Protein AF-A0A239NWM0-F1 (afdb_monomer_lite)

pLDDT: mean 73.83, std 16.3, range [35.5, 92.94]

Foldseek 3Di:
DDDDDPPPPPPDPPPPPPPVLPQQDPLVLLVVLLVLLVVLVVLLVVCLPPDDSVVVLCVPAVPPPPHQLLSVCVSLLSNLVSLLSNLSSVLNVLSPDDDDPVSVVSNVVSVVVSVVSVVVSVCCSPVPDDPVSDRPVVVVVCVVVVPDDD

Radius of gyration: 25.1 Å; chains: 1; bounding box: 92×26×49 Å

Secondary structure (DSSP, 8-state):
-----S--S-S-----------PPPPHHHHHHHHHHHHHHHHHHHHHHS-SHHHHHHIIIIIS-TTS-HHHHTHHHHHHHHHHHHHHHHHHHHHTTSPP-HHHHHHHHHHHHHHHHHHHHHHHHHHH---TTTS-HHHHHHHHHTT----

Organism: NCBI:txid240840

Structure (mmCIF, N/CA/C/O backbone):
data_AF-A0A239NWM0-F1
#
_entry.id   AF-A0A239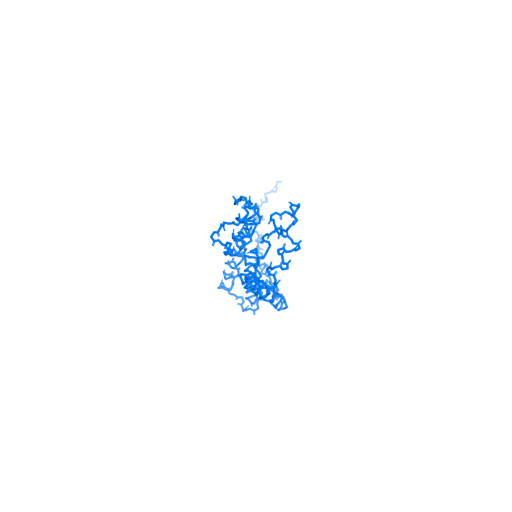NWM0-F1
#
loop_
_atom_site.group_PDB
_atom_site.id
_atom_site.type_symbol
_atom_site.label_atom_id
_atom_site.label_alt_id
_atom_site.label_comp_id
_atom_site.label_asym_id
_atom_site.label_entity_id
_atom_site.label_seq_id
_atom_site.pdbx_PDB_ins_code
_atom_site.Cartn_x
_atom_site.Cartn_y
_atom_site.Cartn_z
_atom_site.occupancy
_atom_site.B_iso_or_equiv
_atom_site.auth_seq_id
_atom_site.auth_comp_id
_atom_site.auth_asym_id
_atom_site.auth_atom_id
_atom_site.pdbx_PDB_model_num
ATOM 1 N N . MET A 1 1 ? 73.364 5.037 -11.364 1.00 39.75 1 MET A N 1
ATOM 2 C CA . MET A 1 1 ? 72.393 6.154 -11.326 1.00 39.75 1 MET A CA 1
ATOM 3 C C . MET A 1 1 ? 71.439 5.997 -12.499 1.00 39.75 1 MET A C 1
ATOM 5 O O . MET A 1 1 ? 71.792 6.365 -13.610 1.00 39.75 1 MET A O 1
ATOM 9 N N . ALA A 1 2 ? 70.279 5.381 -12.274 1.00 39.62 2 ALA A N 1
ATOM 10 C CA . ALA A 1 2 ? 69.243 5.229 -13.292 1.00 39.62 2 ALA A CA 1
ATOM 11 C C . ALA A 1 2 ? 68.194 6.334 -13.094 1.00 39.62 2 ALA A C 1
ATOM 13 O O . ALA A 1 2 ? 67.563 6.397 -12.042 1.00 39.62 2 ALA A O 1
ATOM 14 N N . LYS A 1 3 ? 68.034 7.222 -14.081 1.00 47.84 3 LYS A N 1
ATOM 15 C CA . LYS A 1 3 ? 66.856 8.091 -14.203 1.00 47.84 3 LYS A CA 1
ATOM 16 C C . LYS A 1 3 ? 65.773 7.274 -14.908 1.00 47.84 3 LYS A C 1
ATOM 18 O O . LYS A 1 3 ? 65.900 7.018 -16.100 1.00 47.84 3 LYS A O 1
ATOM 23 N N . MET A 1 4 ? 64.743 6.851 -14.180 1.00 41.31 4 MET A N 1
ATOM 24 C CA . MET A 1 4 ? 63.509 6.343 -14.785 1.00 41.31 4 MET A CA 1
ATOM 25 C C . MET A 1 4 ? 62.597 7.528 -15.139 1.00 41.31 4 MET A C 1
ATOM 27 O O . MET A 1 4 ? 62.415 8.408 -14.293 1.00 41.31 4 MET A O 1
ATOM 31 N N . PRO A 1 5 ? 62.036 7.590 -16.359 1.00 44.03 5 PRO A N 1
ATOM 32 C CA . PRO A 1 5 ? 61.032 8.581 -16.708 1.00 44.03 5 PRO A CA 1
ATOM 33 C C . PRO A 1 5 ? 59.688 8.226 -16.061 1.00 44.03 5 PRO A C 1
ATOM 35 O O . PRO A 1 5 ? 59.201 7.100 -16.140 1.00 44.03 5 PRO A O 1
ATOM 38 N N . LEU A 1 6 ? 59.097 9.233 -15.426 1.00 43.75 6 LEU A N 1
ATOM 39 C CA . LEU A 1 6 ? 57.824 9.235 -14.708 1.00 43.75 6 LEU A CA 1
ATOM 40 C C . LEU A 1 6 ? 56.650 9.230 -15.709 1.00 43.75 6 LEU A C 1
ATOM 42 O O . LEU A 1 6 ? 55.854 10.157 -15.762 1.00 43.75 6 LEU A O 1
ATOM 46 N N . SER A 1 7 ? 56.597 8.209 -16.568 1.00 44.47 7 SER A N 1
ATOM 47 C CA . SER A 1 7 ? 55.619 8.071 -17.661 1.00 44.47 7 SER A CA 1
ATOM 48 C C . SER A 1 7 ? 54.833 6.759 -17.561 1.00 44.47 7 SER A C 1
ATOM 50 O O . SER A 1 7 ? 54.514 6.136 -18.570 1.00 44.47 7 SER A O 1
ATOM 52 N N . ALA A 1 8 ? 54.546 6.324 -16.332 1.00 41.75 8 ALA A N 1
ATOM 53 C CA . ALA A 1 8 ? 53.808 5.091 -16.047 1.00 41.75 8 ALA A CA 1
ATOM 54 C C . ALA A 1 8 ? 52.564 5.301 -15.158 1.00 41.75 8 ALA A C 1
ATOM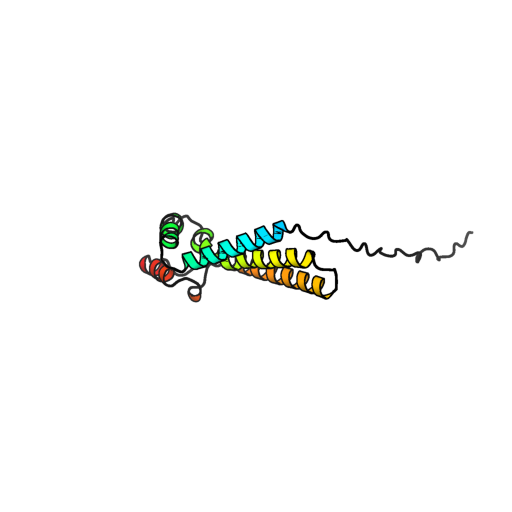 56 O O . ALA A 1 8 ? 52.012 4.326 -14.670 1.00 41.75 8 ALA A O 1
ATOM 57 N N . CYS A 1 9 ? 52.101 6.542 -14.951 1.00 40.25 9 CYS A N 1
ATOM 58 C CA . CYS A 1 9 ? 50.900 6.819 -14.138 1.00 40.25 9 CYS A CA 1
ATOM 59 C C . CYS A 1 9 ? 49.647 7.202 -14.946 1.00 40.25 9 CYS A C 1
ATOM 61 O O . CYS A 1 9 ? 48.659 7.613 -14.354 1.00 40.25 9 CYS A O 1
ATOM 63 N N . LEU A 1 10 ? 49.666 7.094 -16.277 1.00 45.41 10 LEU A N 1
ATOM 64 C CA . LEU A 1 10 ? 48.493 7.379 -17.120 1.00 45.41 10 LEU A CA 1
ATOM 65 C C . LEU A 1 10 ? 48.278 6.296 -18.187 1.00 45.41 10 LEU A C 1
ATOM 67 O O . LEU A 1 10 ? 47.866 6.585 -19.306 1.00 45.41 10 LEU A O 1
ATOM 71 N N . ALA A 1 11 ? 48.585 5.041 -17.854 1.00 37.97 11 ALA A N 1
ATOM 72 C CA . ALA A 1 11 ? 48.067 3.915 -18.618 1.00 37.97 11 ALA A CA 1
ATOM 73 C C . ALA A 1 11 ? 46.682 3.604 -18.053 1.00 37.97 11 ALA A C 1
ATOM 75 O O . ALA A 1 11 ? 46.563 3.252 -16.883 1.00 37.97 11 ALA A O 1
ATOM 76 N N . GLY A 1 12 ? 45.672 3.860 -18.881 1.00 42.06 12 GLY A N 1
ATOM 77 C CA . GLY A 1 12 ? 44.262 3.815 -18.543 1.00 42.06 12 GLY A CA 1
ATOM 78 C C . GLY A 1 12 ? 43.870 2.606 -17.711 1.00 42.06 12 GLY A C 1
ATOM 79 O O . GLY A 1 12 ? 43.889 1.474 -18.180 1.00 42.06 12 GLY A O 1
ATOM 80 N N . GLU A 1 13 ? 43.400 2.895 -16.509 1.00 35.50 13 GLU A N 1
ATOM 81 C CA . GLU A 1 13 ? 42.184 2.256 -16.052 1.00 35.50 13 GLU A CA 1
ATOM 82 C C . GLU A 1 13 ? 41.073 3.007 -16.792 1.00 35.50 13 GLU A C 1
ATOM 84 O O . GLU A 1 13 ? 40.556 4.027 -16.333 1.00 35.50 13 GLU A O 1
ATOM 89 N N . SER A 1 14 ? 40.771 2.570 -18.021 1.00 38.72 14 SER A N 1
ATOM 90 C CA . SER A 1 14 ? 39.379 2.639 -18.430 1.00 38.72 14 SER A CA 1
ATOM 91 C C . SER A 1 14 ? 38.664 1.889 -17.323 1.00 38.72 14 SER A C 1
ATOM 93 O O . SER A 1 14 ? 38.850 0.681 -17.169 1.00 38.72 14 SER A O 1
ATOM 95 N N . VAL A 1 15 ? 37.948 2.633 -16.481 1.00 40.28 15 VAL A N 1
ATOM 96 C CA . VAL A 1 15 ? 36.781 2.078 -15.822 1.00 40.28 15 VAL A CA 1
ATOM 97 C C . VAL A 1 15 ? 35.981 1.567 -17.003 1.00 40.28 15 VAL A C 1
ATOM 99 O O . VAL A 1 15 ? 35.384 2.355 -17.730 1.00 40.28 15 VAL A O 1
ATOM 102 N N . ASP A 1 16 ? 36.157 0.282 -17.310 1.00 35.91 16 ASP A N 1
ATOM 103 C CA . ASP A 1 16 ? 35.197 -0.445 -18.099 1.00 35.91 16 ASP A CA 1
ATOM 104 C C . ASP A 1 16 ? 33.906 -0.139 -17.363 1.00 35.91 16 ASP A C 1
ATOM 106 O O . ASP A 1 16 ? 33.700 -0.568 -16.220 1.00 35.91 16 ASP A O 1
ATOM 110 N N . ASP A 1 17 ? 33.103 0.715 -17.991 1.00 39.66 17 ASP A N 1
ATOM 111 C CA . ASP A 1 17 ? 31.669 0.696 -17.875 1.00 39.66 17 ASP A CA 1
ATOM 112 C C . ASP A 1 17 ? 31.293 -0.758 -18.156 1.00 39.66 17 ASP A C 1
ATOM 114 O O . ASP A 1 17 ? 30.962 -1.159 -19.270 1.00 39.66 17 ASP A O 1
ATOM 118 N N . ALA A 1 18 ? 31.418 -1.596 -17.129 1.00 42.00 18 ALA A N 1
ATOM 119 C CA . ALA A 1 18 ? 30.599 -2.759 -16.986 1.00 42.00 18 ALA A CA 1
ATOM 120 C C . ALA A 1 18 ? 29.203 -2.157 -16.881 1.00 42.00 18 ALA A C 1
ATOM 122 O O . ALA A 1 18 ? 28.711 -1.894 -15.782 1.00 42.00 18 ALA A O 1
ATOM 123 N N . GLU A 1 19 ? 28.622 -1.858 -18.049 1.00 45.84 19 GLU A N 1
ATOM 124 C CA . GLU A 1 19 ? 27.202 -1.951 -18.309 1.00 45.84 19 GLU A CA 1
ATOM 125 C C . GLU A 1 19 ? 26.818 -3.280 -17.680 1.00 45.84 19 GLU A C 1
ATOM 127 O O . GLU A 1 19 ? 26.967 -4.357 -18.261 1.00 45.84 19 GLU A O 1
ATOM 132 N N . ALA A 1 20 ? 26.486 -3.220 -16.393 1.00 43.59 20 ALA A N 1
ATOM 133 C CA . ALA A 1 20 ? 25.920 -4.325 -15.681 1.00 43.59 20 ALA A CA 1
ATOM 134 C C . ALA A 1 20 ? 24.611 -4.505 -16.418 1.00 43.59 20 ALA A C 1
ATOM 136 O O . ALA A 1 20 ? 23.681 -3.740 -16.182 1.00 43.59 20 ALA A O 1
ATOM 137 N N . SER A 1 21 ? 24.600 -5.423 -17.387 1.00 47.81 21 SER A N 1
ATOM 138 C CA . SER A 1 21 ? 23.413 -5.811 -18.120 1.00 47.81 21 SER A CA 1
ATOM 139 C C . SER A 1 21 ? 22.449 -6.299 -17.054 1.00 47.81 21 SER A C 1
ATOM 141 O O . SER A 1 21 ? 22.544 -7.437 -16.584 1.00 47.81 21 SER A O 1
ATOM 143 N N . THR A 1 22 ? 21.631 -5.386 -16.544 1.00 61.53 22 THR A N 1
ATOM 144 C CA . THR A 1 22 ? 20.709 -5.666 -15.465 1.00 61.53 22 THR A CA 1
ATOM 145 C C . THR A 1 22 ? 19.695 -6.595 -16.069 1.00 61.53 22 THR A C 1
ATOM 147 O O . THR A 1 22 ? 18.874 -6.182 -16.884 1.00 61.53 22 THR A O 1
ATOM 150 N N . GLU A 1 23 ? 19.812 -7.879 -15.736 1.00 72.81 23 GLU A N 1
ATOM 151 C CA . GLU A 1 23 ? 18.861 -8.857 -16.224 1.00 72.81 23 GLU A CA 1
ATOM 152 C C . GLU A 1 23 ? 17.449 -8.376 -15.866 1.00 72.81 23 GLU A C 1
ATOM 154 O O . GLU A 1 23 ? 17.213 -7.939 -14.728 1.00 72.81 23 GLU A O 1
ATOM 159 N N . PRO A 1 24 ? 16.508 -8.425 -16.823 1.00 79.25 24 PRO A N 1
ATOM 160 C CA . PRO A 1 24 ? 15.145 -7.999 -16.576 1.00 79.25 24 PRO A CA 1
ATOM 161 C C . PRO A 1 24 ? 14.577 -8.781 -15.390 1.00 79.25 24 PRO A C 1
ATOM 163 O O . PRO A 1 24 ? 14.748 -9.999 -15.282 1.00 79.25 24 PRO A O 1
ATOM 166 N N . LEU A 1 25 ? 13.858 -8.092 -14.498 1.00 81.06 25 LEU A N 1
ATOM 167 C CA . LEU A 1 25 ? 13.111 -8.756 -13.429 1.00 81.06 25 LEU A CA 1
ATOM 168 C C . LEU A 1 25 ? 12.188 -9.814 -14.040 1.00 81.06 25 LEU A C 1
ATOM 170 O O . LEU A 1 25 ? 11.594 -9.586 -15.082 1.00 81.06 25 LEU A O 1
ATOM 174 N N . SER A 1 26 ? 12.006 -10.964 -13.388 1.00 88.12 26 SER A N 1
ATOM 175 C CA . SER A 1 26 ? 11.091 -11.988 -13.911 1.00 88.12 26 SER A CA 1
ATOM 176 C C . SER A 1 26 ? 9.667 -11.437 -14.073 1.00 88.12 26 SER A C 1
ATOM 178 O O . SER A 1 26 ? 9.140 -10.813 -13.150 1.00 88.12 26 SER A O 1
ATOM 180 N N . TRP A 1 27 ? 8.993 -11.733 -15.193 1.00 87.12 27 TRP A N 1
ATOM 181 C CA . TRP A 1 27 ? 7.607 -11.296 -15.444 1.0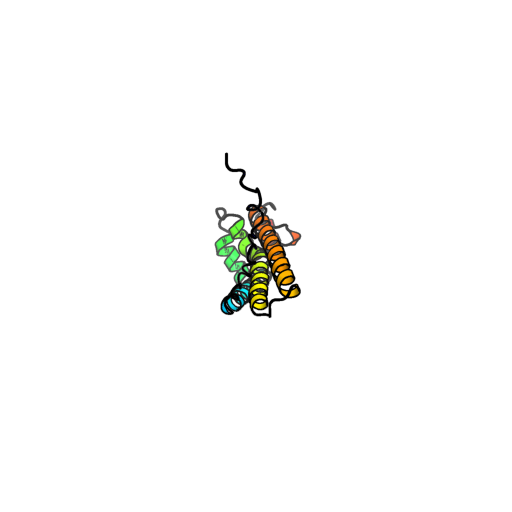0 87.12 27 TRP A CA 1
ATOM 182 C C . TRP A 1 27 ? 6.638 -11.679 -14.306 1.00 87.12 27 TRP A C 1
ATOM 184 O O . TRP A 1 27 ? 5.688 -10.953 -14.008 1.00 87.12 27 TRP A O 1
ATOM 194 N N . TRP A 1 28 ? 6.909 -12.790 -13.611 1.00 90.06 28 TRP A N 1
ATOM 195 C CA . TRP A 1 28 ? 6.134 -13.237 -12.454 1.00 90.06 28 TRP A CA 1
ATOM 196 C C . TRP A 1 28 ? 6.160 -12.238 -11.296 1.00 90.06 28 TRP A C 1
ATOM 198 O O . TRP A 1 28 ? 5.177 -12.134 -10.563 1.00 90.06 28 TRP A O 1
ATOM 208 N N . VAL A 1 29 ? 7.241 -11.465 -11.147 1.00 88.62 29 VAL A N 1
ATOM 209 C CA . VAL A 1 29 ? 7.335 -10.388 -10.152 1.00 88.62 29 VAL A CA 1
ATOM 210 C C . VAL A 1 29 ? 6.254 -9.347 -10.416 1.00 88.62 29 VAL A C 1
ATOM 212 O O . VAL A 1 29 ? 5.548 -8.964 -9.486 1.00 88.62 29 VAL A O 1
ATOM 215 N N . ALA A 1 30 ? 6.047 -8.953 -11.677 1.00 89.38 30 ALA A N 1
ATOM 216 C CA . ALA A 1 30 ? 4.984 -8.021 -12.042 1.00 89.38 30 ALA A CA 1
ATOM 217 C C . ALA A 1 30 ? 3.598 -8.586 -11.692 1.00 89.38 30 ALA A C 1
ATOM 219 O O . ALA A 1 30 ? 2.790 -7.894 -11.073 1.00 89.38 30 ALA A O 1
ATOM 220 N N . VAL A 1 31 ? 3.339 -9.862 -12.006 1.00 91.62 31 VAL A N 1
ATOM 221 C CA . VAL A 1 31 ? 2.065 -10.535 -11.677 1.00 91.62 31 VAL A CA 1
ATOM 222 C C . VAL A 1 31 ? 1.798 -10.528 -10.183 1.00 91.62 31 VAL A C 1
ATOM 224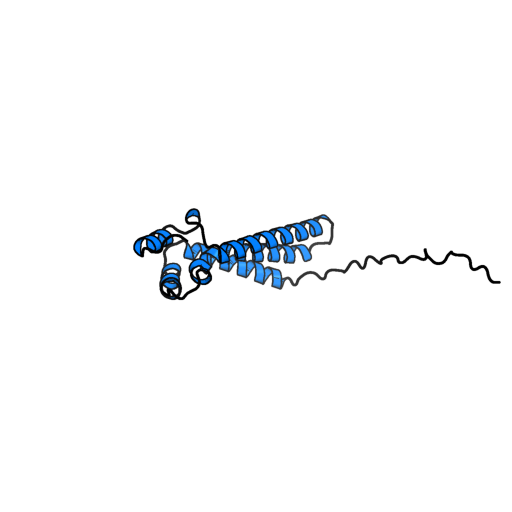 O O . VAL A 1 31 ? 0.709 -10.157 -9.746 1.00 91.62 31 VAL A O 1
ATOM 227 N N . ILE A 1 32 ? 2.790 -10.934 -9.394 1.00 92.50 32 ILE A N 1
ATOM 228 C CA . ILE A 1 32 ? 2.679 -11.018 -7.940 1.00 92.50 32 ILE A CA 1
ATOM 229 C C . ILE A 1 32 ? 2.451 -9.621 -7.352 1.00 92.50 32 ILE A C 1
ATOM 231 O O . ILE A 1 32 ? 1.549 -9.439 -6.533 1.00 92.50 32 ILE A O 1
ATOM 235 N N . CYS A 1 33 ? 3.206 -8.622 -7.809 1.00 92.69 33 CYS A N 1
ATOM 236 C CA . CYS A 1 33 ? 3.063 -7.231 -7.394 1.00 92.69 33 CYS A CA 1
ATOM 237 C C . CYS A 1 33 ? 1.668 -6.669 -7.704 1.00 92.69 33 CYS A C 1
ATOM 239 O O . CYS A 1 33 ? 0.988 -6.157 -6.811 1.00 92.69 33 CYS A O 1
ATOM 241 N N . PHE A 1 34 ? 1.188 -6.801 -8.942 1.00 92.50 34 PHE A N 1
ATOM 242 C CA . PHE A 1 34 ? -0.146 -6.318 -9.305 1.00 92.50 34 PHE A CA 1
ATOM 243 C C . PHE A 1 34 ? -1.259 -7.107 -8.610 1.00 92.50 34 PHE A C 1
ATOM 245 O O . PHE A 1 34 ? -2.250 -6.509 -8.188 1.00 92.50 34 PHE A O 1
ATOM 252 N N . GLY A 1 35 ? -1.078 -8.412 -8.399 1.00 92.31 35 GLY A N 1
ATOM 253 C CA . GLY A 1 35 ? -1.987 -9.239 -7.606 1.00 92.31 35 GLY A CA 1
ATOM 254 C C . GLY A 1 35 ? -2.092 -8.761 -6.157 1.00 92.31 35 GLY A C 1
ATOM 255 O O . GLY A 1 35 ? -3.197 -8.554 -5.653 1.00 92.31 35 GLY A O 1
ATOM 256 N N . MET A 1 36 ? -0.961 -8.502 -5.494 1.00 91.56 36 MET A N 1
ATOM 257 C CA . MET A 1 36 ? -0.943 -7.962 -4.130 1.00 91.56 36 MET A CA 1
ATOM 258 C C . MET A 1 36 ? -1.549 -6.557 -4.054 1.00 91.56 36 MET A C 1
ATOM 260 O O . MET A 1 36 ? -2.318 -6.269 -3.133 1.00 91.56 36 MET A O 1
ATOM 264 N N . CYS A 1 37 ? -1.270 -5.701 -5.039 1.00 91.56 37 CYS A N 1
ATOM 265 C CA . CYS A 1 37 ? -1.901 -4.389 -5.153 1.00 91.56 37 CYS A CA 1
ATOM 266 C C . CYS A 1 37 ? -3.431 -4.510 -5.246 1.00 91.56 37 CYS A C 1
ATOM 268 O O . CYS A 1 37 ? -4.159 -3.871 -4.482 1.00 91.56 37 CYS A O 1
ATOM 270 N N . PHE A 1 38 ? -3.923 -5.384 -6.126 1.00 89.94 38 PHE A N 1
ATOM 271 C CA . PHE A 1 38 ? -5.351 -5.615 -6.326 1.00 89.94 38 PHE A CA 1
ATOM 272 C C . PHE A 1 38 ? -6.041 -6.123 -5.054 1.00 89.94 38 PHE A C 1
ATOM 274 O O . PHE A 1 38 ? -7.075 -5.581 -4.654 1.00 89.94 38 PHE A O 1
ATOM 281 N N . ILE A 1 39 ? -5.440 -7.100 -4.366 1.00 87.94 39 ILE A N 1
ATOM 282 C CA . ILE A 1 39 ? -5.937 -7.615 -3.081 1.00 87.94 39 ILE A CA 1
ATOM 283 C C . ILE A 1 39 ? -5.988 -6.494 -2.035 1.00 87.94 39 ILE A C 1
ATOM 285 O O . ILE A 1 39 ? -6.997 -6.348 -1.344 1.00 87.94 39 ILE A O 1
ATOM 289 N N . GLY A 1 40 ? -4.943 -5.666 -1.938 1.00 84.44 40 GLY A N 1
ATOM 290 C CA . GLY A 1 40 ? -4.897 -4.541 -1.001 1.00 84.44 40 GLY A CA 1
ATOM 291 C C . GLY A 1 40 ? -5.991 -3.498 -1.261 1.00 84.44 40 GLY A C 1
ATOM 292 O O . GLY A 1 40 ? -6.656 -3.044 -0.324 1.00 84.44 40 GLY A O 1
ATOM 293 N N . PHE A 1 41 ? -6.249 -3.161 -2.529 1.00 84.50 41 PHE A N 1
ATOM 294 C CA . PHE A 1 41 ? -7.329 -2.244 -2.909 1.00 84.50 41 PHE A CA 1
ATOM 295 C C . PHE A 1 41 ? -8.720 -2.815 -2.627 1.00 84.50 41 PHE A C 1
ATOM 297 O O . PHE A 1 41 ? -9.556 -2.121 -2.037 1.00 84.50 41 PHE A O 1
ATOM 304 N N . LEU A 1 42 ? -8.965 -4.076 -2.993 1.00 84.38 42 LEU A N 1
ATOM 305 C CA . LEU A 1 42 ? -10.221 -4.764 -2.691 1.00 84.38 42 LEU A CA 1
ATOM 306 C C . LEU A 1 42 ? -10.463 -4.849 -1.185 1.00 84.38 42 LEU A C 1
ATOM 308 O O . LEU A 1 42 ? -11.558 -4.524 -0.722 1.00 84.38 42 LEU A O 1
ATOM 312 N N . GLY A 1 43 ? -9.436 -5.219 -0.417 1.00 79.44 43 GLY A N 1
ATOM 313 C CA . GLY A 1 43 ? -9.483 -5.279 1.040 1.00 79.44 43 GLY A CA 1
ATOM 314 C C . GLY A 1 43 ? -9.855 -3.930 1.650 1.00 79.44 43 GLY A C 1
ATOM 315 O O . GLY A 1 43 ? -10.774 -3.853 2.467 1.00 79.44 43 GLY A O 1
ATOM 316 N N . ARG A 1 44 ? -9.232 -2.835 1.192 1.00 80.44 44 ARG A N 1
ATOM 317 C CA . ARG A 1 44 ? -9.582 -1.476 1.635 1.00 80.44 44 ARG A CA 1
ATOM 318 C C . ARG A 1 44 ? -11.028 -1.123 1.304 1.00 80.44 44 ARG A C 1
ATOM 320 O O . ARG A 1 44 ? -11.736 -0.581 2.152 1.00 80.44 44 ARG A O 1
ATOM 327 N N . PHE A 1 45 ? -11.471 -1.380 0.075 1.00 79.69 45 PHE A N 1
ATOM 328 C CA . PHE A 1 45 ? -12.828 -1.042 -0.353 1.00 79.69 45 PHE A CA 1
ATOM 329 C C . PHE A 1 45 ? -13.877 -1.815 0.452 1.00 79.69 45 PHE A C 1
ATOM 331 O O . PHE A 1 45 ? -14.842 -1.226 0.947 1.00 79.69 45 PHE A O 1
ATOM 338 N N . ALA A 1 46 ? -13.643 -3.112 0.649 1.00 76.69 46 ALA A N 1
ATOM 339 C CA . ALA A 1 46 ? -14.486 -3.971 1.466 1.00 76.69 46 ALA A CA 1
ATOM 340 C C . ALA A 1 46 ? -14.487 -3.555 2.945 1.00 76.69 46 ALA A C 1
ATOM 342 O O . ALA A 1 46 ? -15.529 -3.639 3.583 1.00 76.69 46 ALA A O 1
ATOM 343 N N . TYR A 1 47 ? -13.363 -3.061 3.476 1.00 74.69 47 TYR A N 1
ATOM 344 C CA . TYR A 1 47 ? -13.266 -2.553 4.849 1.00 74.69 47 TYR A CA 1
ATOM 345 C C . TYR A 1 47 ? -13.975 -1.204 5.044 1.00 74.69 47 TYR A C 1
ATOM 347 O O . TYR A 1 47 ? -14.593 -0.959 6.080 1.00 74.69 47 TYR A O 1
ATOM 355 N N . ARG A 1 48 ? -13.919 -0.300 4.055 1.00 75.38 48 ARG A N 1
ATOM 356 C CA . ARG A 1 48 ? -14.607 1.002 4.148 1.00 75.38 48 ARG A CA 1
ATOM 357 C C . ARG A 1 48 ? -16.125 0.849 4.175 1.00 75.38 48 ARG A C 1
ATOM 359 O O . ARG A 1 48 ? -16.787 1.632 4.853 1.00 75.38 48 ARG A O 1
ATOM 366 N N . LYS A 1 49 ? -16.675 -0.152 3.487 1.00 75.38 49 LYS A N 1
ATOM 367 C CA . LYS A 1 49 ? -18.084 -0.529 3.634 1.00 75.38 49 LYS A CA 1
ATOM 368 C C . LYS A 1 49 ? -18.246 -1.266 4.966 1.00 75.38 49 LYS A C 1
ATOM 370 O O . LYS A 1 49 ? -17.677 -2.337 5.136 1.00 75.38 49 LYS A O 1
ATOM 375 N N . LYS A 1 50 ? -19.010 -0.711 5.916 1.00 65.50 50 LYS A N 1
ATOM 376 C CA . LYS A 1 50 ? -19.334 -1.400 7.179 1.00 65.50 50 LYS A CA 1
ATOM 377 C C . LYS A 1 50 ? -20.122 -2.675 6.852 1.00 65.50 50 LYS A C 1
ATOM 379 O O . LYS A 1 50 ? -21.325 -2.626 6.631 1.00 65.50 50 LYS A O 1
ATOM 384 N N . GLY A 1 51 ? -19.419 -3.793 6.739 1.00 65.81 51 GLY A N 1
ATOM 385 C CA . GLY A 1 51 ? -19.971 -5.086 6.355 1.00 65.81 51 GLY A CA 1
ATOM 386 C C . GLY A 1 51 ? -19.236 -6.223 7.048 1.00 65.81 51 GLY A C 1
ATOM 387 O O . GLY A 1 51 ? -18.412 -5.997 7.934 1.00 65.81 51 GLY A O 1
ATOM 388 N N . ARG A 1 52 ? -19.496 -7.458 6.613 1.00 70.44 52 ARG A N 1
ATOM 389 C CA . ARG A 1 52 ? -19.035 -8.680 7.294 1.00 70.44 52 ARG A CA 1
ATOM 390 C C . ARG A 1 52 ? -17.529 -8.698 7.591 1.00 70.44 52 ARG A C 1
ATOM 392 O O . ARG A 1 52 ? -17.129 -9.162 8.650 1.00 70.44 52 ARG A O 1
ATOM 399 N N . LEU A 1 53 ? -16.698 -8.170 6.689 1.00 69.00 53 LEU A N 1
ATOM 400 C CA . LEU A 1 53 ? -15.242 -8.074 6.869 1.00 69.00 53 LEU A CA 1
ATOM 401 C C . LEU A 1 53 ? -14.840 -7.069 7.954 1.00 69.00 53 LEU A C 1
ATOM 403 O O . LEU A 1 53 ? -14.007 -7.396 8.791 1.00 69.00 53 LEU A O 1
ATOM 407 N N . ALA A 1 54 ? -15.452 -5.884 7.971 1.00 69.56 54 ALA A N 1
ATOM 408 C CA . ALA A 1 54 ? -15.212 -4.875 9.001 1.00 69.56 54 ALA A CA 1
ATOM 409 C C . ALA A 1 54 ? -15.670 -5.367 10.382 1.00 69.56 54 ALA A C 1
ATOM 411 O O . ALA A 1 54 ? -14.945 -5.217 11.359 1.00 69.56 54 ALA A O 1
ATOM 412 N N . GLU A 1 55 ? -16.831 -6.022 10.460 1.00 70.12 55 GLU A N 1
ATOM 413 C CA . GLU A 1 55 ? -17.342 -6.608 11.706 1.00 70.12 55 GLU A CA 1
ATOM 414 C C . GLU A 1 55 ? -16.480 -7.763 12.211 1.00 70.12 55 GLU A C 1
ATOM 416 O O . GLU A 1 55 ? -16.202 -7.849 13.405 1.00 70.12 55 GLU A O 1
ATOM 421 N N . THR A 1 56 ? -16.031 -8.639 11.310 1.00 74.56 56 THR A N 1
ATOM 422 C CA . THR A 1 56 ? -15.128 -9.746 11.651 1.00 74.56 56 THR A CA 1
ATOM 423 C C . THR A 1 56 ? -13.786 -9.196 12.128 1.00 74.56 56 THR A C 1
ATOM 425 O O . THR A 1 56 ? -13.298 -9.595 13.180 1.00 74.56 56 THR A O 1
ATOM 428 N N . TRP A 1 57 ? -13.223 -8.218 11.415 1.00 73.94 57 TRP A N 1
ATOM 429 C CA . TRP A 1 57 ? -11.987 -7.548 11.814 1.00 73.94 57 TRP A CA 1
ATOM 430 C C . TRP A 1 57 ? -12.106 -6.899 13.191 1.00 73.94 57 TRP A C 1
ATOM 432 O O . TRP A 1 57 ? -11.257 -7.118 14.055 1.00 73.94 57 TRP A O 1
ATOM 442 N N . LEU A 1 58 ? -13.197 -6.158 13.413 1.00 70.00 58 LEU A N 1
ATOM 443 C CA . LEU A 1 58 ? -13.519 -5.586 14.711 1.00 70.00 58 LEU A CA 1
ATOM 444 C C . LEU A 1 58 ? -13.533 -6.682 15.776 1.00 70.00 58 LEU A C 1
ATOM 446 O O . LEU A 1 58 ? -12.783 -6.566 16.740 1.00 70.00 58 LEU A O 1
ATOM 450 N N . ARG A 1 59 ? -14.312 -7.756 15.557 1.00 72.00 59 ARG A N 1
ATOM 451 C CA . ARG A 1 59 ? -14.498 -8.900 16.470 1.00 72.00 59 ARG A CA 1
ATOM 452 C C . ARG A 1 59 ? -13.186 -9.553 16.897 1.00 72.00 59 ARG A C 1
ATOM 454 O O . ARG A 1 59 ? -13.022 -9.823 18.081 1.00 72.00 59 ARG A O 1
ATOM 461 N N . TYR A 1 60 ? -12.277 -9.798 15.960 1.00 67.56 60 TYR A N 1
ATOM 462 C CA . TYR A 1 60 ? -11.045 -10.538 16.241 1.00 67.56 60 TYR A CA 1
ATOM 463 C C . TYR A 1 60 ? -9.882 -9.656 16.697 1.00 67.56 60 TYR A C 1
ATOM 465 O O . TYR A 1 60 ? -9.071 -10.099 17.508 1.00 67.56 60 TYR A O 1
ATOM 473 N N . HIS A 1 61 ? -9.783 -8.425 16.192 1.00 67.62 61 HIS A N 1
ATOM 474 C CA . HIS A 1 61 ? -8.563 -7.627 16.340 1.00 67.62 61 HIS A CA 1
ATOM 475 C C . HIS A 1 61 ? -8.767 -6.283 17.040 1.00 67.62 61 HIS A C 1
ATOM 477 O O . HIS A 1 61 ? -7.817 -5.728 17.582 1.00 67.62 61 HIS A O 1
ATOM 483 N N . TYR A 1 62 ? -9.988 -5.752 17.079 1.00 60.88 62 TYR A N 1
ATOM 484 C CA . TYR A 1 62 ? -10.242 -4.441 17.680 1.00 60.88 62 TYR A CA 1
ATOM 485 C C . TYR A 1 62 ? -10.663 -4.533 19.158 1.00 60.88 62 TYR A C 1
ATOM 487 O O . TYR A 1 62 ? -10.324 -3.639 19.934 1.00 60.88 62 TYR A O 1
ATOM 495 N N . PHE A 1 63 ? -11.334 -5.624 19.565 1.00 60.03 63 PHE A N 1
ATOM 496 C CA . PHE A 1 63 ? -11.734 -5.888 20.964 1.00 60.03 63 PHE A CA 1
ATOM 497 C C . PHE A 1 63 ? -10.593 -6.347 21.880 1.00 60.03 63 PHE A C 1
ATOM 499 O O . PHE A 1 63 ? -10.787 -6.428 23.087 1.00 60.03 63 PHE A O 1
ATOM 506 N N . ASN A 1 64 ? -9.421 -6.671 21.336 1.00 62.09 64 ASN A N 1
ATOM 507 C CA . ASN A 1 64 ? -8.279 -7.039 22.157 1.00 62.09 64 ASN A CA 1
ATOM 508 C C . ASN A 1 64 ? -7.509 -5.764 22.525 1.00 62.09 64 ASN A C 1
ATOM 510 O O . ASN A 1 64 ? -6.797 -5.205 21.695 1.00 62.09 64 ASN A O 1
ATOM 514 N N . GLU A 1 65 ? -7.676 -5.278 23.753 1.00 55.88 65 GLU A N 1
ATOM 515 C CA . GLU A 1 65 ? -6.983 -4.079 24.256 1.00 55.88 65 GLU A CA 1
ATOM 516 C C . GLU A 1 65 ? -5.458 -4.258 24.325 1.00 55.88 65 GLU A C 1
ATOM 518 O O . GLU A 1 65 ? -4.724 -3.276 24.321 1.00 55.88 65 GLU A O 1
ATOM 523 N N . ASN A 1 66 ? -4.974 -5.506 24.285 1.00 57.50 66 ASN A N 1
ATOM 524 C CA . ASN A 1 66 ? -3.548 -5.829 24.209 1.00 57.50 66 ASN A CA 1
ATOM 525 C C . ASN A 1 66 ? -2.996 -5.824 22.773 1.00 57.50 66 ASN A C 1
ATOM 527 O O . ASN A 1 66 ? -1.807 -6.077 22.569 1.00 57.50 66 ASN A O 1
ATOM 531 N N . LEU A 1 67 ? -3.835 -5.601 21.754 1.00 60.28 67 LEU A N 1
ATOM 532 C CA . LEU A 1 67 ? -3.368 -5.559 20.374 1.00 60.28 67 LEU A CA 1
ATOM 533 C C . LEU A 1 67 ? -2.728 -4.203 20.070 1.00 60.28 67 LEU A C 1
ATOM 535 O O . LEU A 1 67 ? -3.345 -3.154 20.243 1.00 60.28 67 LEU A O 1
ATOM 539 N N . SER A 1 68 ? -1.501 -4.240 19.546 1.00 62.31 68 SER A N 1
ATOM 540 C CA . SER A 1 68 ? -0.799 -3.041 19.087 1.00 62.31 68 SER A CA 1
ATOM 541 C C . SER A 1 68 ? -1.675 -2.229 18.110 1.00 62.31 68 SER A C 1
ATOM 543 O O . SER A 1 68 ? -2.320 -2.831 17.238 1.00 62.31 68 SER A O 1
ATOM 545 N N . PRO A 1 69 ? -1.671 -0.879 18.186 1.00 62.03 69 PRO A N 1
ATOM 546 C CA . PRO A 1 69 ? -2.379 0.008 17.250 1.00 62.03 69 PRO A CA 1
ATOM 547 C C . PRO A 1 69 ? -2.131 -0.345 15.776 1.00 62.03 69 PRO A C 1
ATOM 549 O O . PRO A 1 69 ? -3.004 -0.198 14.922 1.00 62.03 69 PRO A O 1
ATOM 552 N N . VAL A 1 70 ? -0.953 -0.904 15.502 1.00 62.69 70 VAL A N 1
ATOM 553 C CA . VAL A 1 70 ? -0.537 -1.491 14.229 1.00 62.69 70 VAL A CA 1
ATOM 554 C C . VAL A 1 70 ? -1.561 -2.465 13.653 1.00 62.69 70 VAL A C 1
ATOM 556 O O . VAL A 1 70 ? -1.953 -2.348 12.491 1.00 62.69 70 VAL A O 1
ATOM 559 N N . ILE A 1 71 ? -1.986 -3.440 14.457 1.00 65.56 71 ILE A N 1
ATOM 560 C CA . ILE A 1 71 ? -2.902 -4.485 14.005 1.00 65.56 71 ILE A CA 1
ATOM 561 C C . ILE A 1 71 ? -4.321 -3.920 13.995 1.00 65.56 71 ILE A C 1
ATOM 563 O O . ILE A 1 71 ? -5.096 -4.208 13.091 1.00 65.56 71 ILE A O 1
ATOM 567 N N . ARG A 1 72 ? -4.645 -3.011 14.916 1.00 67.69 72 ARG A N 1
ATOM 568 C CA . ARG A 1 72 ? -5.943 -2.331 14.951 1.00 67.69 72 ARG A CA 1
ATOM 569 C C . ARG A 1 72 ? -6.259 -1.593 13.637 1.00 67.69 72 ARG A C 1
ATOM 571 O O . ARG A 1 72 ? -7.381 -1.697 13.139 1.00 67.69 72 ARG A O 1
ATOM 578 N N . TYR A 1 73 ? -5.265 -0.933 13.036 1.00 70.81 73 TYR A N 1
ATOM 579 C CA . TYR A 1 73 ? -5.412 -0.152 11.798 1.00 70.81 73 TYR A CA 1
ATOM 580 C C . TYR A 1 73 ? -4.819 -0.808 10.541 1.00 70.81 73 TYR A C 1
ATOM 582 O O . TYR A 1 73 ? -4.744 -0.157 9.493 1.00 70.81 73 TYR A O 1
ATOM 590 N N . ALA A 1 74 ? -4.435 -2.088 10.589 1.00 71.62 74 ALA A N 1
ATOM 591 C CA . ALA A 1 74 ? -3.852 -2.786 9.437 1.00 71.62 74 ALA A CA 1
ATOM 592 C C . ALA A 1 74 ? -4.676 -2.644 8.134 1.00 71.62 74 ALA A C 1
ATOM 594 O O . ALA A 1 74 ? -4.074 -2.395 7.087 1.00 71.62 74 ALA A O 1
ATOM 595 N N . PRO A 1 75 ? -6.028 -2.659 8.160 1.00 74.25 75 PRO A N 1
ATOM 596 C CA . PRO A 1 75 ? -6.822 -2.499 6.946 1.00 74.25 75 PRO A CA 1
ATOM 597 C C . PRO A 1 75 ? -6.693 -1.123 6.282 1.00 74.25 75 PRO A C 1
ATOM 599 O O . PRO A 1 75 ? -6.888 -0.982 5.073 1.00 74.25 75 PRO A O 1
ATOM 602 N N . LEU A 1 76 ? -6.355 -0.091 7.058 1.00 74.25 76 LEU A N 1
ATOM 603 C CA . LEU A 1 76 ? -6.116 1.256 6.544 1.00 74.25 76 LEU A CA 1
ATOM 604 C C . LEU A 1 76 ? -4.721 1.374 5.913 1.00 74.25 76 LEU A C 1
ATOM 606 O O . LEU A 1 76 ? -4.574 2.088 4.915 1.00 74.25 76 LEU A O 1
ATOM 610 N N . ASN A 1 77 ? -3.746 0.611 6.426 1.00 75.19 77 ASN A N 1
ATOM 611 C CA . ASN A 1 77 ? -2.383 0.509 5.891 1.00 75.19 77 ASN A CA 1
ATOM 612 C C . ASN A 1 77 ? -2.293 -0.242 4.556 1.00 75.19 77 ASN A C 1
ATOM 614 O O . ASN A 1 77 ? -1.295 -0.087 3.858 1.00 75.19 77 ASN A O 1
ATOM 618 N N . PHE A 1 78 ? -3.336 -0.964 4.128 1.00 81.06 78 PHE A N 1
ATOM 619 C CA . PHE A 1 78 ? -3.300 -1.668 2.842 1.00 81.06 78 PHE A CA 1
ATOM 620 C C . PHE A 1 78 ? -3.088 -0.756 1.633 1.00 81.06 78 PHE A C 1
ATOM 622 O O . PHE A 1 78 ? -2.546 -1.224 0.645 1.00 81.06 78 PHE A O 1
ATOM 629 N N . VAL A 1 79 ? -3.462 0.527 1.682 1.00 79.06 79 VAL A N 1
ATOM 630 C CA . VAL A 1 79 ? -3.259 1.433 0.533 1.00 79.06 79 VAL A CA 1
ATOM 631 C C . VAL A 1 79 ? -1.802 1.789 0.296 1.00 79.06 79 VAL A C 1
ATOM 633 O O . VAL A 1 79 ? -1.331 1.516 -0.804 1.00 79.06 79 VAL A O 1
ATOM 636 N N . PRO A 1 80 ? -1.080 2.394 1.259 1.00 79.56 80 PRO A N 1
ATOM 637 C CA . PRO A 1 80 ? 0.319 2.723 1.024 1.00 79.56 80 PRO A CA 1
ATOM 638 C C . PRO A 1 80 ? 1.142 1.457 0.723 1.00 79.56 80 PRO A C 1
ATOM 640 O O . PRO A 1 80 ? 1.979 1.474 -0.175 1.00 79.56 80 PRO A O 1
ATOM 643 N N . THR A 1 81 ? 0.826 0.322 1.356 1.00 83.31 81 THR A N 1
ATOM 644 C CA . THR A 1 81 ? 1.449 -0.969 1.032 1.00 83.31 81 THR A CA 1
ATOM 645 C C . THR A 1 81 ? 1.105 -1.460 -0.382 1.00 83.31 81 THR A C 1
ATOM 647 O O . THR A 1 81 ? 2.000 -1.861 -1.118 1.00 83.31 81 THR A O 1
ATOM 650 N N . ALA A 1 82 ? -0.156 -1.378 -0.818 1.00 87.50 82 ALA A N 1
ATOM 651 C CA . ALA A 1 82 ? -0.560 -1.742 -2.180 1.00 87.50 82 ALA A CA 1
ATOM 652 C C . ALA A 1 82 ? 0.099 -0.854 -3.243 1.00 87.50 82 ALA A C 1
ATOM 654 O O . ALA A 1 82 ? 0.489 -1.356 -4.294 1.00 87.50 82 ALA A O 1
ATOM 655 N N . SER A 1 83 ? 0.271 0.445 -2.972 1.00 87.44 83 SER A N 1
ATOM 656 C CA . SER A 1 83 ? 0.963 1.346 -3.900 1.00 87.44 83 SER A CA 1
ATOM 657 C C . SER A 1 83 ? 2.439 0.998 -4.075 1.00 87.44 83 SER A C 1
ATOM 659 O O . SER A 1 83 ? 2.936 1.108 -5.188 1.00 87.44 83 SER A O 1
ATOM 661 N N . ILE A 1 84 ? 3.121 0.514 -3.030 1.00 89.94 84 ILE A N 1
ATOM 662 C CA . ILE A 1 84 ? 4.502 0.016 -3.149 1.00 89.94 84 ILE A CA 1
ATOM 663 C C . ILE A 1 84 ? 4.539 -1.153 -4.135 1.00 89.94 84 ILE A C 1
ATOM 665 O O . ILE A 1 84 ? 5.326 -1.136 -5.077 1.00 89.94 84 ILE A O 1
ATOM 669 N N . PHE A 1 85 ? 3.636 -2.126 -3.981 1.00 90.38 85 PHE A N 1
ATOM 670 C CA . PHE A 1 85 ? 3.548 -3.246 -4.917 1.00 90.38 85 PHE A CA 1
ATOM 671 C C . PHE A 1 85 ? 3.202 -2.794 -6.339 1.00 90.38 85 PHE A C 1
ATOM 673 O O . PHE A 1 85 ? 3.794 -3.294 -7.286 1.00 90.38 85 PHE A O 1
ATOM 680 N N . ALA A 1 86 ? 2.310 -1.818 -6.518 1.00 90.50 86 ALA A N 1
ATOM 681 C CA . ALA A 1 86 ? 2.011 -1.271 -7.843 1.00 90.50 86 ALA A CA 1
ATOM 682 C C . ALA A 1 86 ? 3.251 -0.657 -8.517 1.00 90.50 86 ALA A C 1
ATOM 684 O O . ALA A 1 86 ? 3.496 -0.906 -9.695 1.00 90.50 86 ALA A O 1
ATOM 685 N N . LEU A 1 87 ? 4.037 0.117 -7.762 1.00 91.69 87 LEU A N 1
ATOM 686 C CA . LEU A 1 87 ? 5.247 0.774 -8.255 1.00 91.69 87 LEU A CA 1
ATOM 687 C C . LEU A 1 87 ? 6.327 -0.249 -8.617 1.00 91.69 87 LEU A C 1
ATOM 689 O O . LEU A 1 87 ? 6.906 -0.161 -9.694 1.00 91.69 87 LEU A O 1
ATOM 693 N N . TRP A 1 88 ? 6.531 -1.274 -7.788 1.00 91.62 88 TRP A N 1
ATOM 694 C CA . TRP A 1 88 ? 7.453 -2.369 -8.104 1.00 91.62 88 TRP A CA 1
ATOM 695 C C . TRP A 1 88 ? 6.974 -3.252 -9.257 1.00 91.62 88 TRP A C 1
ATOM 697 O O . TRP A 1 88 ? 7.788 -3.734 -10.038 1.00 91.62 88 TRP A O 1
ATOM 707 N N . GLY A 1 89 ? 5.661 -3.438 -9.408 1.00 89.31 89 GLY A N 1
ATOM 708 C CA . GLY A 1 89 ? 5.086 -4.086 -10.585 1.00 89.31 89 GLY A CA 1
ATOM 709 C C . GLY A 1 89 ? 5.383 -3.303 -11.862 1.00 89.31 89 GLY A C 1
ATOM 710 O O . GLY A 1 89 ? 5.764 -3.897 -12.865 1.00 89.31 89 GLY A O 1
ATOM 711 N N . ALA A 1 90 ? 5.286 -1.971 -11.813 1.00 89.81 90 ALA A N 1
ATOM 712 C CA . ALA A 1 90 ? 5.655 -1.104 -12.928 1.00 89.81 90 ALA A CA 1
ATOM 713 C C . ALA A 1 90 ? 7.163 -1.150 -13.228 1.00 89.81 90 ALA A C 1
ATOM 715 O O . ALA A 1 90 ? 7.525 -1.264 -14.393 1.00 89.81 90 ALA A O 1
ATOM 716 N N . VAL A 1 91 ? 8.030 -1.155 -12.207 1.00 90.19 91 VAL A N 1
ATOM 717 C CA . VAL A 1 91 ? 9.485 -1.355 -12.382 1.00 90.19 91 VAL A CA 1
ATOM 718 C C . VAL A 1 91 ? 9.775 -2.688 -13.076 1.00 90.19 91 VAL A C 1
ATOM 720 O O . VAL A 1 91 ? 10.537 -2.719 -14.035 1.00 90.19 91 VAL A O 1
ATOM 723 N N . ALA A 1 92 ? 9.119 -3.773 -12.656 1.00 88.75 92 ALA A N 1
ATOM 724 C CA . ALA A 1 92 ? 9.277 -5.084 -13.284 1.00 88.75 92 ALA A CA 1
ATOM 725 C C . ALA A 1 92 ? 8.777 -5.124 -14.737 1.00 88.75 92 ALA A C 1
ATOM 727 O O . ALA A 1 92 ? 9.307 -5.875 -15.545 1.00 88.75 92 ALA A O 1
ATOM 728 N N . VAL A 1 93 ? 7.764 -4.332 -15.099 1.00 90.19 93 VAL A N 1
ATOM 729 C CA . VAL A 1 93 ? 7.335 -4.202 -16.502 1.00 90.19 93 VAL A CA 1
ATOM 730 C C . VAL A 1 93 ? 8.350 -3.392 -17.304 1.00 90.19 93 VAL A C 1
ATOM 732 O O . VAL A 1 93 ? 8.730 -3.812 -18.394 1.00 90.19 93 VAL A O 1
ATOM 735 N N . LEU A 1 94 ? 8.807 -2.258 -16.764 1.00 87.25 94 LEU A N 1
ATOM 736 C CA . LEU A 1 94 ? 9.772 -1.385 -17.431 1.00 87.25 94 LEU A CA 1
ATOM 737 C C . LEU A 1 94 ? 11.114 -2.073 -17.666 1.00 87.25 94 LEU A C 1
ATOM 739 O O . LEU A 1 94 ? 11.703 -1.845 -18.711 1.00 87.25 94 LEU A O 1
ATOM 743 N N . SER A 1 95 ? 11.550 -2.966 -16.774 1.00 87.25 95 SER A N 1
ATOM 744 C CA . SER A 1 95 ? 12.802 -3.706 -16.966 1.00 87.25 95 SER A CA 1
ATOM 745 C C . SER A 1 95 ? 12.796 -4.628 -18.189 1.00 87.25 95 SER A C 1
ATOM 747 O O . SER A 1 95 ? 13.842 -5.140 -18.544 1.00 87.25 95 SER A O 1
ATOM 749 N N . HIS A 1 96 ? 11.638 -4.903 -18.804 1.00 87.12 96 HIS A N 1
ATOM 750 C CA . HIS A 1 96 ? 11.549 -5.680 -20.050 1.00 87.12 96 HIS A CA 1
ATOM 751 C C . HIS A 1 96 ? 11.505 -4.802 -21.310 1.00 87.12 96 HIS A C 1
ATOM 753 O O . HIS A 1 96 ? 11.442 -5.334 -22.421 1.00 87.12 96 HIS A O 1
ATOM 759 N N . LEU A 1 97 ? 11.446 -3.477 -21.160 1.00 86.56 97 LEU A N 1
ATOM 760 C CA . LEU A 1 97 ? 11.519 -2.556 -22.288 1.00 86.56 97 LEU A CA 1
ATOM 761 C C . LEU A 1 97 ? 12.981 -2.370 -22.721 1.00 86.56 97 LEU A C 1
ATOM 763 O O . LEU A 1 97 ? 13.883 -2.662 -21.944 1.00 86.56 97 LEU A O 1
ATOM 767 N N . PRO A 1 98 ? 13.231 -1.912 -23.961 1.00 83.75 98 PRO A N 1
ATOM 768 C CA . PRO A 1 98 ? 14.588 -1.642 -24.419 1.00 83.75 98 PRO A CA 1
ATOM 769 C C . PRO A 1 98 ? 15.262 -0.585 -23.544 1.00 83.75 98 PRO A C 1
ATOM 771 O O . PRO A 1 98 ? 14.665 0.474 -23.321 1.00 83.75 98 PRO A O 1
ATOM 774 N N . ASP A 1 99 ? 16.503 -0.843 -23.137 1.00 80.62 99 ASP A N 1
ATOM 775 C CA . ASP A 1 99 ? 17.289 0.102 -22.347 1.00 80.62 99 ASP A CA 1
ATOM 776 C C . ASP A 1 99 ? 17.475 1.417 -23.110 1.00 80.62 99 ASP A C 1
ATOM 778 O O . ASP A 1 99 ? 17.896 1.465 -24.270 1.00 80.62 99 ASP A O 1
ATOM 782 N N . ASN A 1 100 ? 17.063 2.498 -22.459 1.00 85.44 100 ASN A N 1
ATOM 783 C CA . ASN A 1 100 ? 17.237 3.872 -22.897 1.00 85.44 100 ASN A CA 1
ATOM 784 C C . ASN A 1 100 ? 17.104 4.789 -21.679 1.00 85.44 100 ASN A C 1
ATOM 786 O O . ASN A 1 100 ? 16.412 4.445 -20.716 1.00 85.44 100 ASN A O 1
ATOM 790 N N . ASP A 1 101 ? 17.665 5.995 -21.779 1.00 86.69 101 ASP A N 1
ATOM 791 C CA . ASP A 1 101 ? 17.658 6.986 -20.696 1.00 86.69 101 ASP A CA 1
ATOM 792 C C . ASP A 1 101 ? 16.259 7.200 -20.091 1.00 86.69 101 ASP A C 1
ATOM 794 O O . ASP A 1 101 ? 16.104 7.370 -18.884 1.00 86.69 101 ASP A O 1
ATOM 798 N N . ILE A 1 102 ? 15.204 7.168 -20.915 1.00 87.62 102 ILE A N 1
ATOM 799 C CA . ILE A 1 102 ? 13.821 7.379 -20.463 1.00 87.62 102 ILE A CA 1
ATOM 800 C C . ILE A 1 102 ? 13.368 6.249 -19.529 1.00 87.62 102 ILE A C 1
ATOM 802 O O . ILE A 1 102 ? 12.710 6.517 -18.521 1.00 87.62 102 ILE A O 1
ATOM 806 N N . THR A 1 103 ? 13.701 5.001 -19.855 1.00 86.25 103 THR A N 1
ATOM 807 C CA . THR A 1 103 ? 13.332 3.811 -19.073 1.00 86.25 103 THR A CA 1
ATOM 808 C C . THR A 1 103 ? 14.082 3.796 -17.745 1.00 86.25 103 THR A C 1
ATOM 810 O O . THR A 1 103 ? 13.458 3.579 -16.704 1.00 86.25 103 THR A O 1
ATOM 813 N N . ASP A 1 104 ? 15.362 4.167 -17.752 1.00 85.56 104 ASP A N 1
ATOM 814 C CA . ASP A 1 104 ? 16.179 4.286 -16.541 1.00 85.56 104 ASP A CA 1
ATOM 815 C C . ASP A 1 104 ? 15.681 5.396 -15.614 1.00 85.56 104 ASP A C 1
ATOM 817 O O . ASP A 1 104 ? 15.471 5.173 -14.415 1.00 85.56 104 ASP A O 1
ATOM 821 N N . TYR A 1 105 ? 15.390 6.583 -16.159 1.00 90.06 105 TYR A N 1
ATOM 822 C CA . TYR A 1 105 ? 14.777 7.663 -15.385 1.00 90.06 105 TYR A CA 1
ATOM 823 C C . TYR A 1 105 ? 13.414 7.250 -14.826 1.00 90.06 105 TYR A C 1
ATOM 825 O O . TYR A 1 105 ? 13.104 7.557 -13.672 1.00 90.06 105 TYR A O 1
ATOM 833 N N . ALA A 1 106 ? 12.598 6.536 -15.604 1.00 88.69 106 ALA A N 1
ATOM 834 C CA . ALA A 1 106 ? 11.297 6.059 -15.152 1.00 88.69 106 ALA A CA 1
ATOM 835 C C . ALA A 1 106 ? 11.428 5.050 -13.999 1.00 88.69 106 ALA A C 1
ATOM 837 O O . ALA A 1 106 ? 10.741 5.201 -12.986 1.00 88.69 106 ALA A O 1
ATOM 838 N N . ILE A 1 107 ? 12.336 4.074 -14.096 1.00 88.81 107 ILE A N 1
ATOM 839 C CA . ILE A 1 107 ? 12.625 3.115 -13.019 1.00 88.81 107 ILE A CA 1
ATOM 840 C C . ILE A 1 107 ? 13.115 3.849 -11.764 1.00 88.81 107 ILE A C 1
ATOM 842 O O . ILE A 1 107 ? 12.595 3.608 -10.670 1.00 88.81 107 ILE A O 1
ATOM 846 N N . GLY A 1 108 ? 14.044 4.798 -11.913 1.00 87.31 108 GLY A N 1
ATOM 847 C CA . GLY A 1 108 ? 14.555 5.610 -10.808 1.00 87.31 108 GLY A CA 1
ATOM 848 C C . GLY A 1 108 ? 13.457 6.413 -10.103 1.00 87.31 108 GLY A C 1
ATOM 849 O O . GLY A 1 108 ? 13.347 6.384 -8.875 1.00 87.31 108 GLY A O 1
ATOM 850 N N . ILE A 1 109 ? 12.580 7.074 -10.865 1.00 92.69 109 ILE A N 1
ATOM 851 C CA . ILE A 1 109 ? 11.434 7.819 -10.321 1.00 92.69 109 ILE A CA 1
ATOM 852 C C . ILE A 1 109 ? 10.481 6.880 -9.573 1.00 92.69 109 ILE A C 1
ATOM 854 O O . ILE A 1 109 ? 10.055 7.198 -8.460 1.00 92.69 109 ILE A O 1
ATOM 858 N N . LEU A 1 110 ? 10.157 5.713 -10.138 1.00 91.62 110 LEU A N 1
ATOM 859 C CA . LEU A 1 110 ? 9.280 4.736 -9.488 1.00 91.62 110 LEU A CA 1
ATOM 860 C C . LEU A 1 110 ? 9.877 4.206 -8.180 1.00 91.62 110 LEU A C 1
ATOM 862 O O . LEU A 1 110 ? 9.146 4.063 -7.195 1.00 91.62 110 LEU A O 1
ATOM 866 N N . ALA A 1 111 ? 11.189 3.971 -8.132 1.00 89.44 111 ALA A N 1
ATOM 867 C CA . ALA A 1 111 ? 11.886 3.560 -6.917 1.00 89.44 111 ALA A CA 1
ATOM 868 C C . ALA A 1 111 ? 11.814 4.642 -5.824 1.00 89.44 111 ALA A C 1
ATOM 870 O O . ALA A 1 111 ? 11.485 4.339 -4.673 1.00 89.44 111 ALA A O 1
ATOM 871 N N . ILE A 1 112 ? 12.025 5.915 -6.182 1.00 92.94 112 ILE A N 1
ATOM 872 C CA . ILE A 1 112 ? 11.886 7.053 -5.256 1.00 92.94 112 ILE A CA 1
ATOM 873 C C . ILE A 1 112 ? 10.447 7.15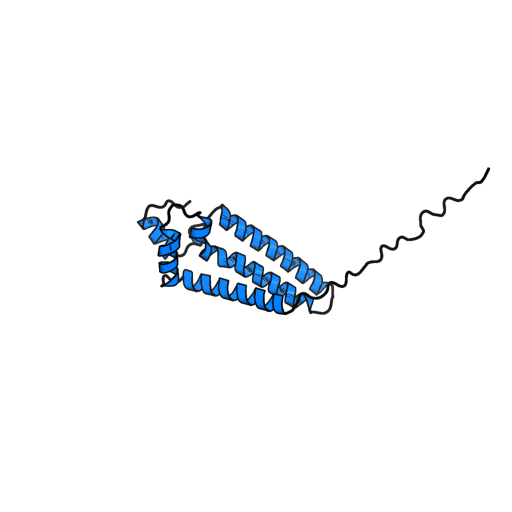4 -4.736 1.00 92.94 112 ILE A C 1
ATOM 875 O O . ILE A 1 112 ? 10.225 7.254 -3.527 1.00 92.94 112 ILE A O 1
ATOM 879 N N . LEU A 1 113 ? 9.451 7.075 -5.623 1.00 91.06 113 LEU A N 1
ATOM 880 C CA . LEU A 1 113 ? 8.037 7.089 -5.236 1.00 91.06 113 LEU A CA 1
ATOM 881 C C . LEU A 1 113 ? 7.691 5.911 -4.317 1.00 91.06 113 LEU A C 1
ATOM 883 O O . LEU A 1 113 ? 6.934 6.080 -3.358 1.00 91.06 113 LEU A O 1
ATOM 887 N N . SER A 1 114 ? 8.275 4.735 -4.561 1.00 90.50 114 SER A N 1
ATOM 888 C CA . SER A 1 114 ? 8.094 3.557 -3.712 1.00 90.50 114 SER A CA 1
ATOM 889 C C . SER A 1 114 ? 8.674 3.790 -2.319 1.00 90.50 114 SER A C 1
ATOM 891 O O . SER A 1 114 ? 8.036 3.440 -1.326 1.00 90.50 114 SER A O 1
ATOM 893 N N . ALA A 1 115 ? 9.851 4.411 -2.218 1.00 90.06 115 ALA A N 1
ATOM 894 C CA . ALA A 1 115 ? 10.456 4.759 -0.935 1.00 90.06 115 ALA A CA 1
ATOM 895 C C . ALA A 1 115 ? 9.597 5.767 -0.153 1.00 90.06 115 ALA A C 1
ATOM 897 O O . ALA A 1 115 ? 9.378 5.593 1.047 1.00 90.06 115 ALA A O 1
ATOM 898 N N . ILE A 1 116 ? 9.031 6.773 -0.829 1.00 90.69 116 ILE A N 1
ATOM 899 C CA . ILE A 1 116 ? 8.092 7.728 -0.218 1.00 90.69 116 ILE A CA 1
ATOM 900 C C . ILE A 1 116 ? 6.837 7.000 0.282 1.00 90.69 116 ILE A C 1
ATOM 902 O O . ILE A 1 116 ? 6.412 7.210 1.420 1.00 90.69 116 ILE A O 1
ATOM 906 N N . ALA A 1 117 ? 6.256 6.110 -0.526 1.00 87.62 117 ALA A N 1
ATOM 907 C CA . ALA A 1 117 ? 5.091 5.321 -0.130 1.00 87.62 117 ALA A CA 1
ATOM 908 C C . ALA A 1 117 ? 5.389 4.419 1.083 1.00 87.62 117 ALA A C 1
ATOM 910 O O . ALA A 1 117 ? 4.568 4.338 2.001 1.00 87.62 117 ALA A O 1
ATOM 911 N N . ALA A 1 118 ? 6.577 3.810 1.135 1.00 86.69 118 ALA A N 1
ATOM 912 C CA . ALA A 1 118 ? 7.053 3.034 2.278 1.00 86.69 118 ALA A CA 1
ATOM 913 C C . ALA A 1 118 ? 7.219 3.898 3.533 1.00 86.69 118 ALA A C 1
ATOM 915 O O . ALA A 1 118 ? 6.712 3.534 4.594 1.00 86.69 118 ALA A O 1
ATOM 916 N N . ALA A 1 119 ? 7.836 5.076 3.420 1.00 86.62 119 ALA A N 1
ATOM 917 C CA . ALA A 1 119 ? 7.973 6.013 4.533 1.00 86.62 119 ALA A CA 1
ATOM 918 C C . ALA A 1 119 ? 6.605 6.462 5.071 1.00 86.62 119 ALA A C 1
ATOM 920 O O . ALA A 1 119 ? 6.398 6.520 6.283 1.00 86.62 119 ALA A O 1
ATOM 921 N N . VAL A 1 120 ? 5.632 6.716 4.189 1.00 84.88 120 VAL A N 1
ATOM 922 C CA . VAL A 1 120 ? 4.248 7.025 4.580 1.00 84.88 120 VAL A CA 1
ATOM 923 C C . VAL A 1 120 ? 3.580 5.830 5.263 1.00 84.88 120 VAL A C 1
ATOM 925 O O . VAL A 1 120 ? 2.887 6.027 6.262 1.00 84.88 120 VAL A O 1
ATOM 928 N N . ALA A 1 121 ? 3.786 4.606 4.764 1.00 83.38 121 ALA A N 1
ATOM 929 C CA . ALA A 1 121 ? 3.269 3.388 5.389 1.00 83.38 121 ALA A CA 1
ATOM 930 C C . ALA A 1 121 ? 3.808 3.234 6.815 1.00 83.38 121 ALA A C 1
ATOM 932 O O . ALA A 1 121 ? 3.026 3.073 7.748 1.00 83.38 121 ALA A O 1
ATOM 933 N N . VAL A 1 122 ? 5.126 3.361 6.994 1.00 82.56 122 VAL A N 1
ATOM 934 C CA . VAL A 1 122 ? 5.800 3.267 8.298 1.00 82.56 122 VAL A CA 1
ATOM 935 C C . VAL A 1 122 ? 5.357 4.393 9.229 1.00 82.56 122 VAL A C 1
ATOM 937 O O . VAL A 1 122 ? 5.016 4.138 10.380 1.00 82.56 122 VAL A O 1
ATOM 940 N N . LYS A 1 123 ? 5.269 5.635 8.743 1.00 82.94 123 LYS A N 1
ATOM 941 C CA . LYS A 1 123 ? 4.782 6.760 9.553 1.00 82.94 123 LYS A CA 1
ATOM 942 C C . LYS A 1 123 ? 3.358 6.515 10.052 1.00 82.94 123 LYS A C 1
ATOM 944 O O . LYS A 1 123 ? 3.098 6.667 11.237 1.00 82.94 123 LYS A O 1
ATOM 949 N N . ARG A 1 124 ? 2.442 6.091 9.177 1.00 75.56 124 ARG A N 1
ATOM 950 C CA . ARG A 1 124 ? 1.057 5.753 9.563 1.00 75.56 124 ARG A CA 1
ATOM 951 C C . ARG A 1 124 ? 0.981 4.537 10.483 1.00 75.56 124 ARG A C 1
ATOM 953 O O . ARG A 1 124 ? 0.068 4.425 11.293 1.00 75.56 124 ARG A O 1
ATOM 960 N N . HIS A 1 125 ? 1.937 3.626 10.363 1.00 73.38 125 HIS A N 1
ATOM 961 C CA . HIS A 1 125 ? 2.058 2.467 11.233 1.00 73.38 125 HIS A CA 1
ATOM 962 C C . HIS A 1 125 ? 2.468 2.848 12.662 1.00 73.38 125 HIS A C 1
ATOM 964 O O . HIS A 1 125 ? 1.933 2.282 13.610 1.00 73.38 125 HIS A O 1
ATOM 970 N N . LEU A 1 126 ? 3.379 3.815 12.814 1.00 73.06 126 LEU A N 1
ATOM 971 C CA . LEU A 1 126 ? 3.903 4.253 14.112 1.00 73.06 126 LEU A CA 1
ATOM 972 C C . LEU A 1 126 ? 3.046 5.336 14.779 1.00 73.06 126 LEU A C 1
ATOM 974 O O . LEU A 1 126 ? 2.851 5.302 15.987 1.00 73.06 126 LEU A O 1
ATOM 978 N N . SER A 1 127 ? 2.546 6.300 14.005 1.00 70.12 127 SER A N 1
ATOM 979 C CA . SER A 1 127 ? 1.837 7.484 14.515 1.00 70.12 127 SER A CA 1
ATOM 980 C C . SER A 1 127 ? 0.314 7.338 14.529 1.00 70.12 127 SER A C 1
ATOM 982 O O . SER A 1 127 ? -0.375 8.280 14.896 1.00 70.12 127 SER A O 1
ATOM 984 N N . GLY A 1 128 ? -0.226 6.196 14.097 1.00 67.62 128 GLY A N 1
ATOM 985 C CA . GLY A 1 128 ? -1.668 6.010 13.960 1.00 67.62 128 GLY A CA 1
ATOM 986 C C . GLY A 1 128 ? -2.264 6.723 12.740 1.00 67.62 128 GLY A C 1
ATOM 987 O O . GLY A 1 128 ? -1.564 7.164 11.822 1.00 67.62 128 GLY A O 1
ATOM 988 N N . TYR A 1 129 ? -3.597 6.776 12.702 1.00 69.75 129 TYR A N 1
ATOM 989 C CA . TYR A 1 129 ? -4.359 7.337 11.587 1.00 69.75 129 TYR A CA 1
ATOM 990 C C . TYR A 1 129 ? -5.105 8.602 12.014 1.00 69.75 129 TYR A C 1
ATOM 992 O O . TYR A 1 129 ? -5.843 8.535 12.993 1.00 69.75 129 TYR A O 1
ATOM 1000 N N . PRO A 1 130 ? -5.007 9.710 11.254 1.00 71.31 130 PRO A N 1
ATOM 1001 C CA . PRO A 1 130 ? -5.845 10.877 11.493 1.00 71.31 130 PRO A CA 1
ATOM 1002 C C . PRO A 1 130 ? -7.316 10.543 11.224 1.00 71.31 130 PRO A C 1
ATOM 1004 O O . PRO A 1 130 ? -7.636 9.766 10.313 1.00 71.31 130 PRO A O 1
ATOM 1007 N N . ASP A 1 131 ? -8.209 11.165 11.991 1.00 73.06 131 ASP A N 1
ATOM 1008 C CA . ASP A 1 131 ? -9.649 10.891 11.951 1.00 73.06 131 ASP A CA 1
ATOM 1009 C C . ASP A 1 131 ? -10.268 11.130 10.568 1.00 73.06 131 ASP A C 1
ATOM 1011 O O . ASP A 1 131 ? -11.158 10.395 10.153 1.00 73.06 131 ASP A O 1
ATOM 1015 N N . GLU A 1 132 ? -9.722 12.066 9.791 1.00 76.75 132 GLU A N 1
ATOM 1016 C CA . GLU A 1 132 ? -10.155 12.365 8.418 1.00 76.75 132 GLU A CA 1
ATOM 1017 C C . GLU A 1 132 ? -10.036 11.166 7.459 1.00 76.75 132 GLU A C 1
ATOM 1019 O O . GLU A 1 132 ? -10.766 11.060 6.470 1.00 76.75 132 GLU A O 1
ATOM 1024 N N . VAL A 1 133 ? -9.104 10.245 7.726 1.00 74.25 133 VAL A N 1
ATOM 1025 C CA . VAL A 1 133 ? -8.835 9.083 6.863 1.00 74.25 133 VAL A CA 1
ATOM 1026 C C . VAL A 1 133 ? -9.622 7.854 7.323 1.00 74.25 133 VAL A C 1
ATOM 1028 O O . VAL A 1 133 ? -9.897 6.954 6.512 1.00 74.25 133 VAL A O 1
ATOM 1031 N N . LYS A 1 134 ? -10.000 7.806 8.605 1.00 78.69 134 LYS A N 1
ATOM 1032 C CA . LYS A 1 134 ? -10.773 6.707 9.184 1.00 78.69 134 LYS A CA 1
ATOM 1033 C C . LYS A 1 134 ? -12.192 6.692 8.590 1.00 78.69 134 LYS A C 1
ATOM 1035 O O . LYS A 1 134 ? -12.794 7.737 8.352 1.00 78.69 134 LYS A O 1
ATOM 1040 N N . PRO A 1 135 ? -12.765 5.513 8.296 1.00 78.12 135 PRO A N 1
ATOM 1041 C CA . PRO A 1 135 ? -14.155 5.437 7.867 1.00 78.12 135 PRO A CA 1
ATOM 1042 C C . PRO A 1 135 ? -15.086 5.847 9.018 1.00 78.12 135 PRO A C 1
ATOM 1044 O O . PRO A 1 135 ? -14.833 5.502 10.169 1.00 78.12 135 PRO A O 1
ATOM 1047 N N . GLN A 1 136 ? -16.191 6.534 8.706 1.00 79.75 136 GLN A N 1
ATOM 1048 C CA . GLN A 1 136 ? -17.122 7.075 9.713 1.00 79.75 136 GLN A CA 1
ATOM 1049 C C . GLN A 1 136 ? -17.621 6.028 10.714 1.00 79.75 136 GLN A C 1
ATOM 1051 O O . GLN A 1 136 ? -17.788 6.325 11.892 1.00 79.75 136 GLN A O 1
ATOM 1056 N N . TRP A 1 137 ? -17.824 4.786 10.265 1.00 80.94 137 TRP A N 1
ATOM 1057 C CA . TRP A 1 137 ? -18.255 3.711 11.151 1.00 80.94 137 TRP A CA 1
ATOM 1058 C C . TRP A 1 137 ? -17.219 3.367 12.227 1.00 80.94 137 TRP A C 1
ATOM 1060 O O . TRP A 1 137 ? -17.612 2.939 13.306 1.00 80.94 137 TRP A O 1
ATOM 1070 N N . LEU A 1 138 ? -15.924 3.534 11.936 1.00 77.12 138 LEU A N 1
ATOM 1071 C CA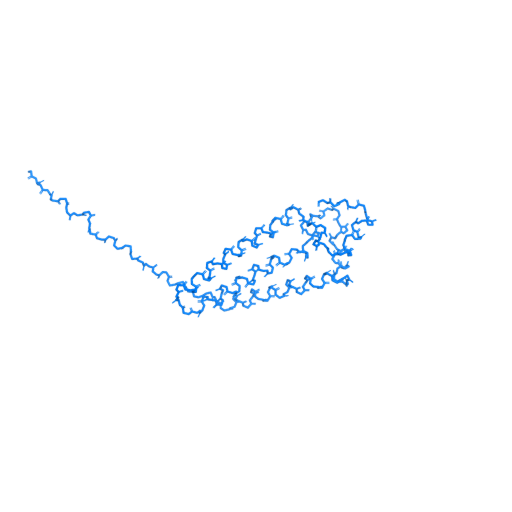 . LEU A 1 138 ? -14.836 3.263 12.873 1.00 77.12 138 LEU A CA 1
ATOM 1072 C C . LEU A 1 138 ? -14.745 4.379 13.915 1.00 77.12 138 LEU A C 1
ATOM 1074 O O . LEU A 1 138 ? -14.615 4.084 15.095 1.00 77.12 138 LEU A O 1
ATOM 1078 N N . LEU A 1 139 ? -14.909 5.635 13.488 1.00 79.31 139 LEU A N 1
ATOM 1079 C CA . LEU A 1 139 ? -14.980 6.797 14.382 1.00 79.31 139 LEU A CA 1
ATOM 1080 C C . LEU A 1 139 ? -16.165 6.706 15.350 1.00 79.31 139 LEU A C 1
ATOM 1082 O O . LEU A 1 139 ? -16.029 6.995 16.534 1.00 79.31 139 LEU A O 1
ATOM 1086 N N . GLU A 1 140 ? -17.329 6.282 14.856 1.00 81.56 140 GLU A N 1
ATOM 1087 C CA . GLU A 1 140 ? -18.515 6.069 15.691 1.00 81.56 140 GLU A CA 1
ATOM 1088 C C . GLU A 1 140 ? -18.291 4.942 16.710 1.00 81.56 140 GLU A C 1
ATOM 1090 O O . GLU A 1 140 ? -18.700 5.058 17.862 1.00 81.56 140 GLU A O 1
ATOM 1095 N N . GLU A 1 141 ? -17.604 3.866 16.316 1.00 76.12 141 GLU A N 1
ATOM 1096 C CA . GLU A 1 141 ? -17.271 2.759 17.216 1.00 76.12 141 GLU A CA 1
ATOM 1097 C C . GLU A 1 141 ? -16.226 3.167 18.273 1.00 76.12 141 GLU A C 1
ATOM 1099 O O . GLU A 1 141 ? -16.364 2.801 19.439 1.00 76.12 141 GLU A O 1
ATOM 1104 N N . GLU A 1 142 ? -15.228 3.972 17.892 1.00 76.81 142 GLU A N 1
ATOM 1105 C CA . GLU A 1 142 ? -14.245 4.592 18.796 1.00 76.81 142 GLU A CA 1
ATOM 1106 C C . GLU A 1 142 ? -14.932 5.517 19.814 1.00 76.81 142 GLU A C 1
ATOM 1108 O O . GLU A 1 142 ? -14.726 5.375 21.024 1.00 76.81 142 GLU A O 1
ATOM 1113 N N . ARG A 1 143 ? -15.835 6.391 19.342 1.00 79.12 143 ARG A N 1
ATOM 1114 C CA . ARG A 1 143 ? -16.607 7.327 20.177 1.00 79.12 143 ARG A CA 1
ATOM 1115 C C . ARG A 1 143 ? -17.553 6.607 21.136 1.00 79.12 143 ARG A C 1
ATOM 1117 O O . ARG A 1 143 ? -17.587 6.956 22.313 1.00 79.12 143 ARG A O 1
ATOM 1124 N N . ARG A 1 144 ? -18.295 5.593 20.674 1.00 78.88 144 ARG A N 1
ATOM 1125 C CA . ARG A 1 144 ? -19.195 4.787 21.527 1.00 78.88 144 ARG A CA 1
ATOM 1126 C C . ARG A 1 144 ? -18.472 4.108 22.682 1.00 78.88 144 ARG A C 1
ATOM 1128 O O . ARG A 1 144 ? -19.092 3.824 23.700 1.00 78.88 144 ARG A O 1
ATOM 1135 N N . ARG A 1 145 ? -17.185 3.824 22.511 1.00 67.69 145 ARG A N 1
ATOM 1136 C CA . ARG A 1 145 ? -16.377 3.068 23.470 1.00 67.69 145 ARG A CA 1
ATOM 1137 C C . ARG A 1 145 ? -15.454 3.944 24.308 1.00 67.69 145 ARG A C 1
ATOM 1139 O O . ARG A 1 145 ? -14.711 3.408 25.118 1.00 67.69 145 ARG A O 1
ATOM 1146 N N . GLY A 1 146 ? -15.491 5.265 24.122 1.00 66.56 146 GLY A N 1
ATOM 1147 C CA . GLY A 1 146 ? -14.650 6.197 24.874 1.00 66.56 146 GLY A CA 1
ATOM 1148 C C . GLY A 1 146 ? -13.150 6.039 24.603 1.00 66.56 146 GLY A C 1
ATOM 1149 O O . GLY A 1 146 ? -12.341 6.457 25.427 1.00 66.56 146 GLY A O 1
ATOM 1150 N N . ILE A 1 147 ? -12.764 5.439 23.471 1.00 64.25 147 ILE A N 1
ATOM 1151 C CA . ILE A 1 147 ? -11.360 5.329 23.068 1.00 64.25 147 ILE A CA 1
ATOM 1152 C C . ILE A 1 147 ? -10.968 6.690 22.490 1.00 64.25 147 ILE A C 1
ATOM 1154 O O . ILE A 1 147 ? -11.421 7.061 21.408 1.00 64.25 147 ILE A O 1
ATOM 1158 N N . GLY A 1 148 ? -10.182 7.459 23.246 1.00 53.31 148 GLY A N 1
ATOM 1159 C CA . GLY A 1 148 ? -9.689 8.765 22.813 1.00 53.31 148 GLY A CA 1
ATOM 1160 C C . GLY A 1 148 ? -8.883 8.646 21.521 1.00 53.31 148 GLY A C 1
ATOM 1161 O O . GLY A 1 148 ? -8.069 7.732 21.384 1.00 53.31 148 GLY A O 1
ATOM 1162 N N . ALA A 1 149 ? -9.134 9.557 20.578 1.00 49.19 149 ALA A N 1
ATOM 1163 C CA . ALA A 1 149 ? -8.352 9.690 19.357 1.00 49.19 149 ALA A CA 1
ATOM 1164 C C . ALA A 1 149 ? -6.884 9.943 19.741 1.00 49.19 149 ALA A C 1
ATOM 1166 O O . ALA A 1 149 ? -6.558 11.005 20.270 1.00 49.19 149 ALA A O 1
ATOM 1167 N N . GLY A 1 150 ? -6.047 8.919 19.574 1.00 47.38 150 GLY A N 1
ATOM 1168 C CA . GLY A 1 150 ? -4.593 9.023 19.693 1.00 47.38 150 GLY A CA 1
ATOM 1169 C C . GLY A 1 150 ? -3.981 9.627 18.443 1.00 47.38 150 GLY A C 1
ATOM 1170 O O . GLY A 1 150 ? -4.516 9.338 17.346 1.00 47.38 150 GLY A O 1
#

Sequence (150 aa):
MAKMPLSACLAGESVDDAEASTEPLSWWVAVICFGMCFIGFLGRFAYRKKGRLAETWLRYHYFNENLSPVIRYAPLNFVPTASIFALWGAVAVLSHLPDNDITDYAIGILAILSAIAAAVAVKRHLSGYPDEVKPQWLLEEERRRGIGAG